Protein AF-A0A1U7VZ43-F1 (afdb_monomer_lite)

Foldseek 3Di:
DVVVVVVVVVVCCVVPPDPPPPCPVQLDWDALDPQAETAFEQADEPPGDPVGHPPQNYWYQDPVSWIWRQDPVRDIDTHRYADPVVRRD

InterPro domains:
  IPR025287 Wall-associated receptor kinase, galacturonan-binding domain [PF13947] (27-89)
  IPR046948 RING-H2 finger protein ATL20-22-like [PTHR46279] (2-89)

Radius of gyration: 20.07 Å; chains: 1; bounding box: 46×26×60 Å

pLDDT: mean 84.55, std 12.21, range [53.34, 96.12]

Structure (mmCIF, N/CA/C/O backbone):
data_AF-A0A1U7VZ43-F1
#
_entry.id   AF-A0A1U7VZ43-F1
#
loop_
_atom_site.group_PDB
_atom_site.id
_atom_site.type_symbol
_atom_site.label_atom_id
_atom_site.label_alt_id
_atom_site.label_comp_id
_atom_site.label_asym_id
_atom_site.label_entity_id
_atom_site.label_seq_id
_atom_site.pdbx_PDB_ins_code
_atom_site.Cartn_x
_atom_site.Cartn_y
_atom_site.Cartn_z
_atom_site.occupancy
_atom_site.B_iso_or_equiv
_atom_site.auth_seq_id
_atom_site.auth_comp_id
_atom_site.auth_asym_id
_atom_site.auth_atom_id
_atom_site.pdbx_PDB_model_num
ATOM 1 N N . MET A 1 1 ? 26.324 -11.178 -46.129 1.00 68.44 1 MET A N 1
ATOM 2 C CA . MET A 1 1 ? 25.758 -12.219 -45.235 1.00 68.44 1 MET A CA 1
ATOM 3 C C . MET A 1 1 ? 26.040 -11.930 -43.761 1.00 68.44 1 MET A C 1
ATOM 5 O O . MET A 1 1 ? 25.126 -12.015 -42.956 1.00 68.44 1 MET A O 1
ATOM 9 N N . THR A 1 2 ? 27.252 -11.497 -43.410 1.00 76.31 2 THR A N 1
ATOM 10 C CA . THR A 1 2 ? 27.652 -11.123 -42.039 1.00 76.31 2 THR A CA 1
ATOM 11 C C . THR A 1 2 ? 26.901 -9.912 -41.468 1.00 76.31 2 THR A C 1
ATOM 13 O O . THR A 1 2 ? 26.499 -9.941 -40.315 1.00 76.31 2 THR A O 1
ATOM 16 N N . ILE A 1 3 ? 26.629 -8.882 -42.277 1.00 82.06 3 ILE A N 1
ATOM 17 C CA . ILE A 1 3 ? 25.891 -7.672 -41.848 1.00 82.06 3 ILE A CA 1
ATOM 18 C C . ILE A 1 3 ? 24.465 -7.984 -41.379 1.00 82.06 3 ILE A C 1
ATOM 20 O O . ILE A 1 3 ? 24.031 -7.474 -40.352 1.00 82.06 3 ILE A O 1
ATOM 24 N N . PHE A 1 4 ? 23.748 -8.849 -42.099 1.00 79.06 4 PHE A N 1
ATOM 25 C CA . PHE A 1 4 ? 22.390 -9.245 -41.720 1.00 79.06 4 PHE A CA 1
ATOM 26 C C . PHE A 1 4 ? 22.385 -10.030 -40.402 1.00 79.06 4 PHE A C 1
ATOM 28 O O . PHE A 1 4 ? 21.532 -9.812 -39.548 1.00 79.06 4 PHE A O 1
ATOM 35 N N . PHE A 1 5 ? 23.392 -10.886 -40.206 1.00 78.25 5 PHE A N 1
ATOM 36 C CA . PHE A 1 5 ? 23.580 -11.638 -38.968 1.00 78.25 5 PHE A CA 1
ATOM 37 C C . PHE A 1 5 ? 23.886 -10.717 -37.774 1.00 78.25 5 PHE A C 1
ATOM 39 O O . PHE A 1 5 ? 23.319 -10.893 -36.698 1.00 78.25 5 PHE A O 1
ATOM 46 N N . LEU A 1 6 ? 24.712 -9.683 -37.979 1.00 80.56 6 LEU A N 1
ATOM 47 C CA . LEU A 1 6 ? 25.008 -8.660 -36.969 1.00 80.56 6 LEU A CA 1
ATOM 48 C C . LEU A 1 6 ? 23.774 -7.815 -36.615 1.00 80.56 6 LEU A C 1
ATOM 50 O O . LEU A 1 6 ? 23.528 -7.562 -35.439 1.00 80.56 6 LEU A O 1
ATOM 54 N N . LEU A 1 7 ? 22.968 -7.427 -37.608 1.00 82.25 7 LEU A N 1
ATOM 55 C CA . LEU A 1 7 ? 21.702 -6.716 -37.389 1.00 82.25 7 LEU A CA 1
ATOM 56 C C . LEU A 1 7 ? 20.703 -7.562 -36.590 1.00 82.25 7 LEU A C 1
ATOM 58 O O . LEU A 1 7 ? 20.050 -7.056 -35.680 1.00 82.25 7 LEU A O 1
ATOM 62 N N . HIS A 1 8 ? 20.618 -8.859 -36.882 1.00 81.62 8 HIS A N 1
ATOM 63 C CA . HIS A 1 8 ? 19.735 -9.773 -36.164 1.00 81.62 8 HIS A CA 1
ATOM 64 C C . HIS A 1 8 ? 20.186 -9.997 -34.710 1.00 81.62 8 HIS A C 1
ATOM 66 O O . HIS A 1 8 ? 19.352 -10.026 -33.804 1.00 81.62 8 HIS A O 1
ATOM 72 N N . LEU A 1 9 ? 21.497 -10.107 -34.467 1.00 78.69 9 LEU A N 1
ATOM 73 C CA . LEU A 1 9 ? 22.080 -10.159 -33.120 1.00 78.69 9 LEU A CA 1
ATOM 74 C C . LEU A 1 9 ? 21.797 -8.877 -32.324 1.00 78.69 9 LEU A C 1
ATOM 76 O O . LEU A 1 9 ? 21.470 -8.954 -31.140 1.00 78.69 9 LEU A O 1
ATOM 80 N N . LEU A 1 10 ? 21.874 -7.709 -32.968 1.00 80.12 10 LEU A N 1
ATOM 81 C CA . LEU A 1 10 ? 21.558 -6.422 -32.343 1.00 80.12 10 LEU A CA 1
ATOM 82 C C . LEU A 1 10 ? 20.080 -6.346 -31.924 1.00 80.12 10 LEU A C 1
ATOM 84 O O . LEU A 1 10 ? 19.781 -5.971 -30.793 1.00 80.12 10 LEU A O 1
ATOM 88 N N . LEU A 1 11 ? 19.160 -6.756 -32.803 1.00 76.75 11 LEU A N 1
ATOM 89 C CA . LEU A 1 11 ? 17.718 -6.752 -32.530 1.00 76.75 11 LEU A CA 1
ATOM 90 C C . LEU A 1 11 ? 17.335 -7.707 -31.391 1.00 76.75 11 LEU A C 1
ATOM 92 O O . LEU A 1 11 ? 16.531 -7.342 -30.537 1.00 76.75 11 LEU A O 1
ATOM 96 N N . ILE A 1 12 ? 17.951 -8.894 -31.329 1.00 75.25 12 ILE A N 1
ATOM 97 C CA . ILE A 1 12 ? 17.724 -9.856 -30.238 1.00 75.25 12 ILE A CA 1
ATOM 98 C C . ILE A 1 12 ? 18.106 -9.252 -28.880 1.00 75.25 12 ILE A C 1
ATOM 100 O O . ILE A 1 12 ? 17.363 -9.416 -27.917 1.00 75.25 12 ILE A O 1
ATOM 104 N N . ASN A 1 13 ? 19.215 -8.513 -28.793 1.00 66.12 13 ASN A N 1
ATOM 105 C CA . ASN A 1 13 ? 19.652 -7.897 -27.535 1.00 66.12 13 ASN A CA 1
ATOM 106 C C . ASN A 1 13 ? 18.710 -6.783 -27.051 1.00 66.12 13 ASN A C 1
ATOM 108 O O . ASN A 1 13 ? 18.582 -6.598 -25.848 1.00 66.12 13 ASN A O 1
ATOM 112 N N . ILE A 1 14 ? 18.034 -6.067 -27.957 1.00 68.88 14 ILE A N 1
ATOM 113 C CA . ILE A 1 14 ? 17.068 -5.015 -27.592 1.00 68.88 14 ILE A CA 1
ATOM 1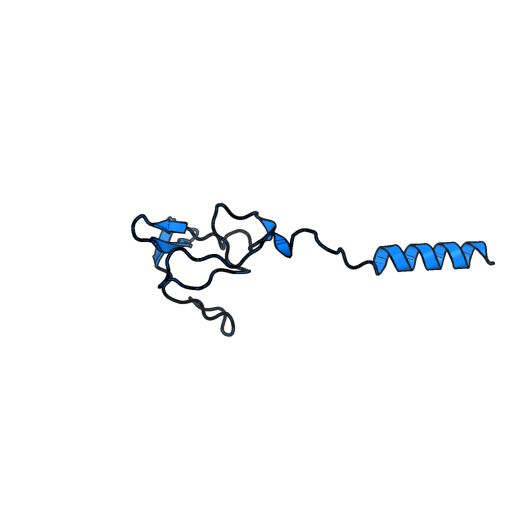14 C C . ILE A 1 14 ? 15.768 -5.628 -27.055 1.00 68.88 14 ILE A C 1
ATOM 116 O O . ILE A 1 14 ? 15.207 -5.121 -26.089 1.00 68.88 14 ILE A O 1
ATOM 120 N N . VAL A 1 15 ? 15.300 -6.727 -27.657 1.00 68.94 15 VAL A N 1
ATOM 121 C CA . VAL A 1 15 ? 14.066 -7.418 -27.236 1.00 68.94 15 VAL A CA 1
ATOM 122 C C . VAL A 1 15 ? 14.282 -8.229 -25.956 1.00 68.94 15 VAL A C 1
ATOM 124 O O . VAL A 1 15 ? 13.370 -8.349 -25.142 1.00 68.94 15 VAL A O 1
ATOM 127 N N . PHE A 1 16 ? 15.481 -8.788 -25.776 1.00 58.22 16 PHE A N 1
ATOM 128 C CA . PHE A 1 16 ? 15.811 -9.657 -24.647 1.00 58.22 16 PHE A CA 1
ATOM 129 C C . PHE A 1 16 ? 16.497 -8.932 -23.491 1.00 58.22 16 PHE A C 1
ATOM 131 O O . PHE A 1 16 ? 16.792 -9.571 -22.485 1.00 58.22 16 PHE A O 1
ATOM 138 N N . PHE A 1 17 ? 16.760 -7.624 -23.593 1.00 57.97 17 PHE A N 1
ATOM 139 C CA . PHE A 1 17 ? 17.158 -6.860 -22.419 1.00 57.97 17 PHE A CA 1
ATOM 140 C C . PHE A 1 17 ? 15.944 -6.813 -21.488 1.00 57.97 17 PHE A C 1
ATOM 142 O O . PHE A 1 17 ? 14.964 -6.133 -21.814 1.00 57.97 17 PHE A O 1
ATOM 149 N N . PRO A 1 18 ? 15.954 -7.509 -20.334 1.00 57.62 18 PRO A N 1
ATOM 150 C CA . PRO A 1 18 ? 14.971 -7.187 -19.327 1.00 57.62 18 PRO A CA 1
ATOM 151 C C . PRO A 1 18 ? 15.208 -5.714 -19.012 1.00 57.62 18 PRO A C 1
ATOM 153 O O . PRO A 1 18 ? 16.346 -5.289 -18.784 1.00 57.62 18 PRO A O 1
ATOM 156 N N . MET A 1 19 ? 14.149 -4.911 -19.045 1.00 57.50 19 MET A N 1
ATOM 157 C CA . MET A 1 19 ? 14.202 -3.604 -18.417 1.00 57.50 19 MET A CA 1
ATOM 158 C C . MET A 1 19 ? 14.571 -3.873 -16.960 1.00 57.50 19 MET A C 1
ATOM 160 O O . MET A 1 19 ? 13.727 -4.278 -16.163 1.00 57.50 19 MET A O 1
ATOM 164 N N . ALA A 1 20 ? 15.850 -3.711 -16.620 1.00 55.41 20 ALA A N 1
ATOM 165 C CA . ALA A 1 20 ? 16.296 -3.591 -15.249 1.00 55.41 20 ALA A CA 1
ATOM 166 C C . ALA A 1 20 ? 15.700 -2.271 -14.760 1.00 55.41 20 ALA A C 1
ATOM 168 O O . ALA A 1 20 ? 16.308 -1.205 -14.853 1.00 55.41 20 ALA A O 1
ATOM 169 N N . GLY A 1 21 ? 14.425 -2.332 -14.378 1.00 55.59 21 GLY A N 1
ATOM 170 C CA . GLY A 1 21 ? 13.689 -1.196 -13.879 1.00 55.59 21 GLY A CA 1
ATOM 171 C C . GLY A 1 21 ? 14.412 -0.705 -12.641 1.00 55.59 21 GLY A C 1
ATOM 172 O O . GLY A 1 21 ? 14.496 -1.414 -11.641 1.00 55.59 21 GLY A O 1
ATOM 173 N N . LYS A 1 22 ? 14.908 0.531 -12.695 1.00 53.34 22 LYS A N 1
ATOM 174 C CA . LYS A 1 22 ? 15.484 1.235 -11.542 1.00 53.34 22 LYS A CA 1
ATOM 175 C C . LYS A 1 22 ? 14.537 1.326 -10.326 1.00 53.34 22 LYS A C 1
ATOM 177 O O . LYS A 1 22 ? 14.973 1.788 -9.284 1.00 53.34 22 LYS A O 1
ATOM 182 N N . GLY A 1 23 ? 13.275 0.899 -10.442 1.00 54.03 23 GLY A N 1
ATOM 183 C CA . GLY A 1 23 ? 12.247 1.008 -9.404 1.00 54.03 23 GLY A CA 1
ATOM 184 C C . GLY A 1 23 ? 12.230 -0.102 -8.347 1.00 54.03 23 GLY A C 1
ATOM 185 O O . GLY A 1 23 ? 11.585 0.078 -7.320 1.00 54.03 23 GLY A O 1
ATOM 186 N N . ALA A 1 24 ? 12.940 -1.225 -8.533 1.00 55.19 24 ALA A N 1
ATOM 187 C CA . ALA A 1 24 ? 12.910 -2.324 -7.553 1.00 55.19 24 ALA A CA 1
ATOM 188 C C . ALA A 1 24 ? 13.500 -1.936 -6.180 1.00 55.19 24 ALA A C 1
ATOM 190 O O . ALA A 1 24 ? 13.133 -2.520 -5.165 1.00 55.19 24 ALA A O 1
ATOM 191 N N . TYR A 1 25 ? 14.392 -0.940 -6.142 1.00 57.28 25 TYR A N 1
ATOM 192 C CA . TYR A 1 25 ? 14.995 -0.437 -4.902 1.00 57.28 25 TYR A CA 1
ATOM 193 C C . TYR A 1 25 ? 14.168 0.672 -4.234 1.00 57.28 25 TYR A C 1
ATOM 195 O O . TYR A 1 25 ? 14.334 0.914 -3.041 1.00 57.28 25 TYR A O 1
ATOM 203 N N . ASP A 1 26 ? 13.288 1.336 -4.988 1.00 72.38 26 ASP A N 1
ATOM 204 C CA . ASP A 1 26 ? 12.495 2.469 -4.497 1.00 72.38 26 ASP A CA 1
ATOM 205 C C . ASP A 1 26 ? 11.189 2.013 -3.828 1.00 72.38 26 ASP A C 1
ATOM 207 O O . ASP A 1 26 ? 10.693 2.663 -2.905 1.00 72.38 26 ASP A O 1
ATOM 211 N N . CYS A 1 27 ? 10.643 0.863 -4.233 1.00 83.62 27 CYS A N 1
ATOM 212 C CA . CYS A 1 27 ? 9.408 0.313 -3.672 1.00 83.62 27 CYS A CA 1
ATOM 213 C C . CYS A 1 27 ? 9.678 -0.550 -2.442 1.00 83.62 27 CYS A C 1
ATOM 215 O O . CYS A 1 27 ? 9.469 -1.763 -2.443 1.00 83.62 27 CYS A O 1
ATOM 217 N N . LYS A 1 28 ? 10.166 0.083 -1.376 1.00 85.12 28 LYS A N 1
ATOM 218 C CA . LYS A 1 28 ? 10.343 -0.599 -0.095 1.00 85.12 28 LYS A CA 1
ATOM 219 C C . LYS A 1 28 ? 8.986 -0.907 0.540 1.00 85.12 28 LYS A C 1
ATOM 221 O O . LYS A 1 28 ? 8.054 -0.104 0.456 1.00 85.12 28 LYS A O 1
ATOM 226 N N . GLU A 1 29 ? 8.916 -2.045 1.226 1.00 88.12 29 GLU A N 1
ATOM 227 C CA . GLU A 1 29 ? 7.810 -2.360 2.125 1.00 88.12 29 GLU A CA 1
ATOM 228 C C . GLU A 1 29 ? 7.553 -1.191 3.088 1.00 88.12 29 GLU A C 1
ATOM 230 O O . GLU A 1 29 ? 8.484 -0.625 3.674 1.00 88.12 29 GLU A O 1
ATOM 235 N N . SER A 1 30 ? 6.283 -0.828 3.242 1.00 92.31 30 SER A N 1
ATOM 236 C CA . SER A 1 30 ? 5.846 0.273 4.099 1.00 92.31 30 SER A CA 1
ATOM 237 C C . SER A 1 30 ? 4.715 -0.168 5.019 1.00 92.31 30 SER A C 1
ATOM 239 O O . SER A 1 30 ? 4.080 -1.190 4.784 1.00 92.31 30 SER A O 1
ATOM 241 N N . ARG A 1 31 ? 4.498 0.556 6.122 1.00 94.94 31 ARG A N 1
ATOM 242 C CA . ARG A 1 31 ? 3.490 0.238 7.149 1.00 94.94 31 ARG A CA 1
ATOM 243 C C . ARG A 1 31 ? 3.049 1.544 7.808 1.00 94.94 31 ARG A C 1
ATOM 245 O O . ARG A 1 31 ? 3.887 2.418 8.013 1.00 94.94 31 ARG A O 1
ATOM 252 N N . CYS A 1 32 ? 1.772 1.676 8.169 1.00 94.88 32 CYS A N 1
ATOM 253 C CA . CYS A 1 32 ? 1.296 2.866 8.893 1.00 94.88 32 CYS A CA 1
ATOM 254 C C . CYS A 1 32 ? 1.727 2.876 10.363 1.00 94.88 32 CYS A C 1
ATOM 256 O O . CYS A 1 32 ? 2.041 3.926 10.913 1.00 94.88 32 CYS A O 1
ATOM 258 N N . GLY A 1 33 ? 1.771 1.702 10.989 1.00 93.50 33 GLY A N 1
ATOM 259 C CA . GLY A 1 33 ? 2.206 1.514 12.366 1.00 93.50 33 GLY A CA 1
ATOM 260 C C . GLY A 1 33 ? 2.872 0.155 12.546 1.00 93.50 33 GLY A C 1
ATOM 261 O O . GLY A 1 33 ? 2.798 -0.711 11.672 1.00 93.50 33 GLY A O 1
ATOM 262 N N . SER A 1 34 ? 3.514 -0.040 13.694 1.00 92.19 34 SER A N 1
ATOM 263 C CA . SER 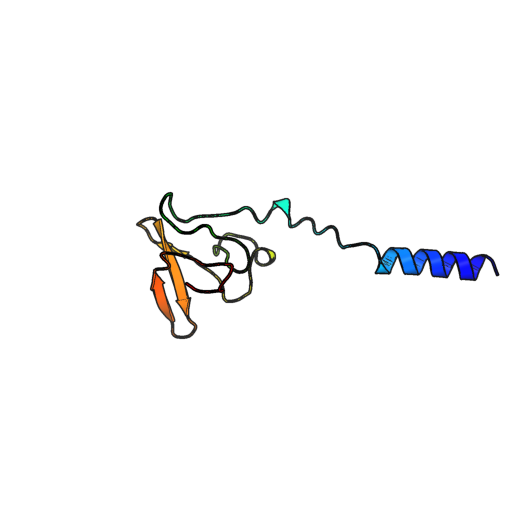A 1 34 ? 4.158 -1.303 14.077 1.00 92.19 34 SER A CA 1
ATOM 264 C C . SER A 1 34 ? 3.193 -2.493 14.068 1.00 92.19 34 SER A C 1
ATOM 266 O O . SER A 1 34 ? 3.591 -3.593 13.694 1.00 92.19 34 SER A O 1
ATOM 268 N N . ASP A 1 35 ? 1.923 -2.259 14.391 1.00 90.75 35 ASP A N 1
ATOM 269 C CA . ASP A 1 35 ? 0.875 -3.288 14.449 1.00 90.75 35 ASP A CA 1
ATOM 270 C C . ASP A 1 35 ? -0.015 -3.325 13.194 1.00 90.75 35 ASP A C 1
ATOM 272 O O . ASP A 1 35 ? -0.983 -4.080 13.139 1.00 90.75 35 ASP A O 1
ATOM 276 N N . GLY A 1 36 ? 0.270 -2.484 12.195 1.00 92.44 36 GLY A N 1
ATOM 277 C CA . GLY A 1 36 ? -0.476 -2.446 10.935 1.00 92.44 36 GLY A CA 1
ATOM 278 C C . GLY A 1 36 ? -0.035 -3.538 9.954 1.00 92.44 36 GLY A C 1
ATOM 279 O O . GLY A 1 36 ? 1.016 -4.152 10.148 1.00 92.44 36 GLY A O 1
ATOM 280 N N . PRO A 1 37 ? -0.790 -3.773 8.869 1.00 95.50 37 PRO A N 1
ATOM 281 C CA . PRO A 1 37 ? -0.382 -4.711 7.831 1.00 95.50 37 PRO A CA 1
ATOM 282 C C . PRO A 1 37 ? 0.894 -4.242 7.120 1.00 95.50 37 PRO A C 1
ATOM 284 O O . PRO A 1 37 ? 1.179 -3.047 7.008 1.00 95.50 37 PRO A O 1
ATOM 287 N N . SER A 1 38 ? 1.665 -5.210 6.628 1.00 94.75 38 SER A N 1
ATOM 288 C CA . SER A 1 38 ? 2.742 -4.952 5.673 1.00 94.75 38 SER A CA 1
ATOM 289 C C . SER A 1 38 ? 2.145 -4.490 4.345 1.00 94.75 38 SER A C 1
ATOM 291 O O . SER A 1 38 ? 1.244 -5.154 3.836 1.00 94.75 38 SER A O 1
ATOM 293 N N . LEU A 1 39 ? 2.617 -3.365 3.800 1.00 94.12 39 LEU A N 1
ATOM 294 C CA . LEU A 1 39 ? 2.144 -2.793 2.540 1.00 94.12 39 LEU A CA 1
ATOM 295 C C . LEU A 1 39 ? 3.222 -2.932 1.467 1.00 94.12 39 LEU A C 1
ATOM 297 O O . LEU A 1 39 ? 4.318 -2.369 1.579 1.00 94.12 39 LEU A O 1
ATOM 301 N N . HIS A 1 40 ? 2.876 -3.660 0.418 1.00 91.12 40 HIS A N 1
ATOM 302 C CA . HIS A 1 40 ? 3.656 -3.817 -0.798 1.00 91.12 40 HIS A CA 1
ATOM 303 C C . HIS A 1 40 ? 2.711 -4.043 -1.981 1.00 91.12 40 HIS A C 1
ATOM 305 O O . HIS A 1 40 ? 1.494 -4.149 -1.803 1.00 91.12 40 HIS A O 1
ATOM 311 N N . PHE A 1 41 ? 3.277 -4.110 -3.190 1.00 89.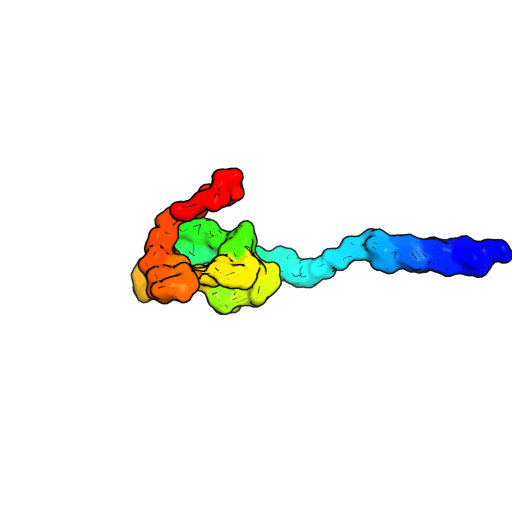69 41 PHE A N 1
ATOM 312 C CA . PHE A 1 41 ? 2.514 -4.294 -4.422 1.00 89.69 41 PHE A CA 1
ATOM 313 C C . PHE A 1 41 ? 1.458 -5.410 -4.262 1.00 89.69 41 PHE A C 1
ATOM 315 O O . PHE A 1 41 ? 1.807 -6.506 -3.820 1.00 89.69 41 PHE A O 1
ATOM 322 N N . PRO A 1 42 ? 0.182 -5.164 -4.614 1.00 90.88 42 PRO A N 1
ATOM 323 C CA . PRO A 1 42 ? -0.330 -4.032 -5.397 1.00 90.88 42 PRO A CA 1
ATOM 324 C C . PRO A 1 42 ? -0.651 -2.768 -4.585 1.00 90.88 42 PRO A C 1
ATOM 326 O O . PRO A 1 42 ? -0.961 -1.735 -5.176 1.00 90.88 42 PRO A O 1
ATOM 329 N N . PHE A 1 43 ? -0.589 -2.825 -3.257 1.00 93.31 43 PHE A N 1
ATOM 330 C CA . PHE A 1 43 ? -0.910 -1.696 -2.395 1.00 93.31 43 PHE A CA 1
ATOM 331 C C . PHE A 1 43 ? 0.277 -0.747 -2.253 1.00 93.31 43 PHE A C 1
ATOM 333 O O . PHE A 1 43 ? 1.428 -1.165 -2.127 1.00 93.31 43 PHE A O 1
ATOM 340 N N . ARG A 1 44 ? -0.018 0.552 -2.219 1.00 93.00 44 ARG A N 1
ATOM 341 C CA . ARG A 1 44 ? 0.979 1.591 -1.950 1.00 93.00 44 ARG A CA 1
ATOM 342 C C . ARG A 1 44 ? 0.404 2.666 -1.047 1.00 93.00 44 ARG A C 1
ATOM 344 O O . ARG A 1 44 ? -0.795 2.940 -1.083 1.00 93.00 44 ARG A O 1
ATOM 351 N N . LEU A 1 45 ? 1.263 3.321 -0.281 1.00 93.12 45 LEU A N 1
ATOM 352 C CA . LEU A 1 45 ? 0.903 4.579 0.366 1.00 93.12 45 LEU A CA 1
ATOM 353 C C . LEU A 1 45 ? 0.910 5.710 -0.663 1.00 93.12 45 LEU A C 1
ATOM 355 O O . LEU A 1 45 ? 1.709 5.701 -1.600 1.00 93.12 45 LEU A O 1
ATOM 359 N N . GLN A 1 46 ? 0.056 6.717 -0.471 1.00 88.69 46 GLN A N 1
ATOM 360 C CA . GLN A 1 46 ? -0.048 7.843 -1.409 1.00 88.69 46 GLN A CA 1
ATOM 361 C C . GLN A 1 46 ? 1.300 8.548 -1.662 1.00 88.69 46 GLN A C 1
ATOM 363 O O . GLN A 1 46 ? 1.558 8.995 -2.776 1.00 88.69 46 GLN A O 1
ATOM 368 N N . HIS A 1 47 ? 2.175 8.614 -0.653 1.00 88.38 47 HIS A N 1
ATOM 369 C CA . HIS A 1 47 ? 3.495 9.244 -0.763 1.00 88.38 47 HIS A CA 1
ATOM 370 C C . HIS A 1 47 ? 4.541 8.386 -1.502 1.00 88.38 47 HIS A C 1
ATOM 372 O O . HIS A 1 47 ? 5.661 8.848 -1.715 1.00 88.3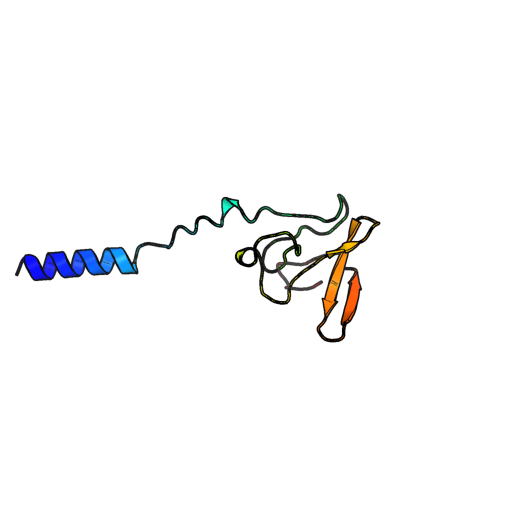8 47 HIS A O 1
ATOM 378 N N . GLN A 1 48 ? 4.241 7.122 -1.818 1.00 89.44 48 GLN A N 1
ATOM 379 C CA . GLN A 1 48 ? 5.127 6.269 -2.610 1.00 89.44 48 GLN A CA 1
ATOM 380 C C . GLN A 1 48 ? 4.927 6.547 -4.106 1.00 89.44 48 GLN A C 1
ATOM 382 O O . GLN A 1 48 ? 3.818 6.906 -4.510 1.00 89.44 48 GLN A O 1
ATOM 387 N N . PRO A 1 49 ? 5.959 6.348 -4.944 1.00 89.50 49 PRO A N 1
ATOM 388 C CA . PRO A 1 49 ? 5.831 6.489 -6.390 1.00 89.50 49 PRO A CA 1
ATOM 389 C C . PRO A 1 49 ? 4.691 5.641 -6.971 1.00 89.50 49 PRO A C 1
ATOM 391 O O . PRO A 1 49 ? 4.409 4.547 -6.480 1.00 89.50 49 PRO A O 1
ATOM 394 N N . GLU A 1 50 ? 4.060 6.117 -8.048 1.00 88.69 50 GLU A N 1
ATOM 395 C CA . GLU A 1 50 ? 2.922 5.425 -8.678 1.00 88.69 50 GLU A CA 1
ATOM 396 C C . GLU A 1 50 ? 3.266 3.999 -9.119 1.00 88.69 50 GLU A C 1
ATOM 398 O O . GLU A 1 50 ? 2.453 3.098 -8.958 1.00 88.69 50 GLU A O 1
ATOM 403 N N . TYR A 1 51 ? 4.494 3.768 -9.591 1.00 87.56 51 TYR A N 1
ATOM 404 C CA . TYR A 1 51 ? 4.953 2.449 -10.030 1.00 87.56 51 TYR A CA 1
ATOM 40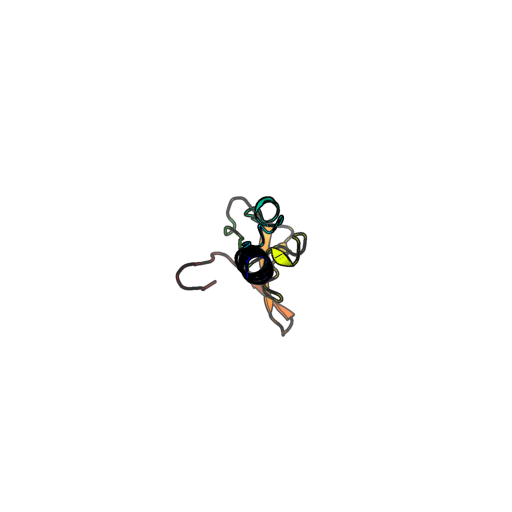5 C C . TYR A 1 51 ? 5.131 1.429 -8.888 1.00 87.56 51 TYR A C 1
ATOM 407 O O . TYR A 1 51 ? 5.388 0.260 -9.164 1.00 87.56 51 TYR A O 1
ATOM 415 N N . CYS A 1 52 ? 5.007 1.838 -7.618 1.00 89.69 52 CYS A N 1
ATOM 416 C CA . CYS A 1 52 ? 5.090 0.935 -6.466 1.00 89.69 52 CYS A CA 1
ATOM 417 C C . CYS A 1 52 ? 3.771 0.247 -6.111 1.00 89.69 52 CYS A C 1
ATOM 419 O O . CYS A 1 52 ? 3.751 -0.627 -5.248 1.00 89.69 52 CYS A O 1
ATOM 421 N N . GLY A 1 53 ? 2.675 0.616 -6.768 1.00 90.44 53 GLY A N 1
ATOM 422 C CA . GLY A 1 53 ? 1.378 -0.007 -6.559 1.00 90.44 53 GLY A CA 1
ATOM 423 C C . GLY A 1 53 ? 0.523 0.058 -7.809 1.00 90.44 53 GLY A C 1
ATOM 424 O O . GLY A 1 53 ? 0.934 0.554 -8.855 1.00 90.44 53 GLY A O 1
ATOM 425 N N . TYR A 1 54 ? -0.686 -0.465 -7.696 1.00 89.31 54 TYR A N 1
ATOM 426 C CA . TYR A 1 54 ? -1.669 -0.398 -8.761 1.00 89.31 54 TYR A CA 1
ATOM 427 C C . TYR A 1 54 ? -2.537 0.861 -8.594 1.00 89.31 54 TYR A C 1
ATOM 429 O O . TYR A 1 54 ? -2.922 1.187 -7.465 1.00 89.31 54 TYR A O 1
ATOM 437 N N . PRO A 1 55 ? -2.877 1.584 -9.676 1.00 87.06 55 PRO A N 1
ATOM 438 C CA . PRO A 1 55 ? -3.809 2.706 -9.597 1.00 87.06 55 PRO A CA 1
ATOM 439 C C . PRO A 1 55 ? -5.125 2.293 -8.919 1.00 87.06 55 PRO A C 1
ATOM 441 O O . PRO A 1 55 ? -5.724 1.279 -9.273 1.00 87.06 55 PRO A O 1
ATOM 444 N N . GLY A 1 56 ? -5.573 3.060 -7.922 1.00 86.31 56 GLY A N 1
ATOM 445 C CA . GLY A 1 56 ? -6.778 2.750 -7.139 1.00 86.31 56 GLY A CA 1
ATOM 446 C C . GLY A 1 56 ? -6.568 1.830 -5.926 1.00 86.31 56 GLY A C 1
ATOM 447 O O . GLY A 1 56 ? -7.496 1.663 -5.142 1.00 86.31 56 GLY A O 1
ATOM 448 N N . PHE A 1 57 ? -5.360 1.293 -5.716 1.00 89.25 57 PHE A N 1
ATOM 449 C CA . PHE A 1 57 ? -4.973 0.528 -4.515 1.00 89.25 57 PHE A CA 1
ATOM 450 C C . PHE A 1 57 ? -4.188 1.400 -3.519 1.00 89.25 57 PHE A C 1
ATOM 452 O O . PHE A 1 57 ? -3.306 0.941 -2.789 1.00 89.25 57 PHE A O 1
ATOM 459 N N . GLU A 1 58 ? -4.492 2.696 -3.517 1.00 91.44 58 GLU A N 1
ATOM 460 C CA . GLU A 1 58 ? -3.849 3.682 -2.660 1.00 91.44 58 GLU A CA 1
ATOM 461 C C . GLU A 1 58 ? -4.401 3.606 -1.240 1.00 91.44 58 GLU A C 1
ATOM 463 O O . GLU A 1 58 ? -5.609 3.685 -0.998 1.00 91.44 58 GLU A O 1
ATOM 468 N N . LEU A 1 59 ? -3.480 3.477 -0.294 1.00 94.38 59 LEU A N 1
ATOM 469 C CA . LEU A 1 59 ? -3.756 3.425 1.129 1.00 94.38 59 LEU A CA 1
ATOM 470 C C . LEU A 1 59 ? -3.253 4.690 1.821 1.00 94.38 59 LEU A C 1
ATOM 472 O O . LEU A 1 59 ? -2.314 5.360 1.377 1.00 94.38 59 LEU A O 1
ATOM 476 N N . PHE A 1 60 ? -3.874 4.988 2.956 1.00 93.19 60 PHE A N 1
ATOM 477 C CA . PHE A 1 60 ? -3.562 6.149 3.780 1.00 93.19 60 PHE A CA 1
ATOM 478 C C . PHE A 1 60 ? -3.393 5.736 5.232 1.00 93.19 60 PHE A C 1
ATOM 480 O O . PHE A 1 60 ? -4.014 4.779 5.690 1.00 93.19 60 PHE A O 1
ATOM 487 N N . CYS A 1 61 ? -2.589 6.494 5.966 1.00 94.94 61 CYS A N 1
ATOM 488 C CA . CYS A 1 61 ? -2.467 6.346 7.407 1.00 94.94 61 CYS A CA 1
ATOM 489 C C . CYS A 1 61 ? -3.305 7.423 8.092 1.00 94.94 61 CYS A C 1
ATOM 491 O O . CYS A 1 61 ? -3.216 8.600 7.738 1.00 94.94 61 CYS A O 1
ATOM 493 N N . ASP A 1 62 ? -4.133 7.030 9.057 1.00 93.81 62 ASP A N 1
ATOM 494 C CA . ASP A 1 62 ? -4.831 7.992 9.908 1.00 93.81 62 ASP A CA 1
ATOM 495 C C . ASP A 1 62 ? -3.908 8.560 11.000 1.00 93.81 62 ASP A C 1
ATOM 497 O O . ASP A 1 62 ? -2.761 8.143 11.169 1.00 93.81 62 ASP A O 1
ATOM 501 N N . SER A 1 63 ? -4.422 9.505 11.791 1.00 94.06 63 SER A N 1
ATOM 502 C CA . SER A 1 63 ? -3.679 10.108 12.908 1.00 94.06 63 SER A CA 1
ATOM 503 C C . SER A 1 63 ? -3.344 9.133 14.045 1.00 94.06 63 SER A C 1
ATOM 505 O O . SER A 1 63 ? -2.590 9.482 14.950 1.00 94.06 63 SER A O 1
ATOM 507 N N . LYS A 1 64 ? -3.907 7.922 14.020 1.00 94.38 64 LYS A N 1
ATOM 508 C CA . LYS A 1 64 ? -3.663 6.830 14.965 1.00 94.38 64 LYS A CA 1
ATOM 509 C C . LYS A 1 64 ? -2.852 5.698 14.325 1.00 94.38 64 LYS A C 1
ATOM 511 O O . LYS A 1 64 ? -2.843 4.596 14.873 1.00 94.38 64 LYS A O 1
ATOM 516 N N . ASN A 1 65 ? -2.177 5.955 13.200 1.00 94.94 65 ASN A N 1
ATOM 517 C CA . ASN A 1 65 ? -1.353 4.991 12.468 1.00 94.94 65 ASN A CA 1
ATOM 518 C C . ASN A 1 65 ? -2.121 3.759 11.952 1.00 94.94 65 ASN A C 1
ATOM 520 O O . ASN A 1 65 ? -1.530 2.699 11.734 1.00 94.94 65 ASN A O 1
ATOM 524 N N . LYS A 1 66 ? -3.435 3.878 11.733 1.00 95.19 66 LYS A N 1
ATOM 525 C CA . LYS A 1 66 ? -4.260 2.834 11.116 1.00 95.19 66 LYS A CA 1
ATOM 526 C C . LYS A 1 66 ? -4.277 2.984 9.603 1.00 95.19 66 LYS A C 1
ATOM 528 O O . LYS A 1 66 ? -4.374 4.095 9.086 1.00 95.19 66 LYS A O 1
ATOM 533 N N . THR A 1 67 ? -4.250 1.854 8.906 1.00 96.12 67 THR A N 1
ATOM 534 C CA . THR A 1 67 ? -4.334 1.803 7.447 1.00 96.12 67 THR A CA 1
ATOM 535 C C . THR A 1 67 ? -5.781 1.959 6.987 1.00 96.12 67 THR A C 1
ATOM 537 O O . THR A 1 67 ? -6.675 1.267 7.477 1.00 96.12 67 THR A O 1
ATOM 540 N N . ILE A 1 68 ? -6.012 2.868 6.042 1.00 95.06 68 ILE A N 1
ATOM 541 C CA . ILE A 1 68 ? -7.315 3.151 5.444 1.00 95.06 68 ILE A CA 1
ATOM 542 C C . ILE A 1 68 ? -7.256 2.897 3.940 1.00 95.06 68 ILE A C 1
ATOM 544 O O . ILE A 1 68 ? -6.388 3.438 3.255 1.00 95.06 68 ILE A O 1
ATOM 548 N N . LEU A 1 69 ? -8.234 2.146 3.437 1.00 92.06 69 LEU A N 1
ATOM 549 C CA . LEU A 1 69 ? -8.545 2.029 2.017 1.00 92.06 69 LEU A CA 1
ATOM 550 C C . LEU A 1 69 ? -9.759 2.901 1.687 1.00 92.06 69 LEU A C 1
ATOM 552 O O . LEU A 1 69 ? -10.768 2.859 2.397 1.00 92.06 69 LEU A O 1
ATOM 556 N N . THR A 1 70 ? -9.673 3.672 0.604 1.00 89.06 70 THR A N 1
ATOM 557 C CA . THR A 1 70 ? -10.801 4.463 0.095 1.00 89.06 70 THR A CA 1
ATOM 558 C C . THR A 1 70 ? -11.342 3.817 -1.173 1.00 89.06 70 THR A C 1
ATOM 560 O O . THR A 1 70 ? -10.639 3.725 -2.173 1.00 89.06 70 THR A O 1
ATOM 563 N N . LEU A 1 71 ? -12.596 3.370 -1.138 1.00 84.38 71 LEU A N 1
ATOM 564 C CA . LEU A 1 71 ? -13.298 2.841 -2.310 1.00 84.38 71 LEU A CA 1
ATOM 565 C C . LEU A 1 71 ? -13.875 3.984 -3.154 1.00 84.38 71 LEU A C 1
ATOM 567 O O . LEU A 1 71 ? -14.100 5.087 -2.659 1.00 84.38 71 LEU A O 1
ATOM 571 N N . SER A 1 72 ? -14.209 3.693 -4.414 1.00 81.31 72 SER A N 1
ATOM 572 C CA . SER A 1 72 ? -14.728 4.655 -5.402 1.00 81.31 72 SER A CA 1
ATOM 573 C C . SER A 1 72 ? -15.947 5.464 -4.931 1.00 81.31 72 SER A C 1
ATOM 575 O O . SER A 1 72 ? -16.148 6.586 -5.377 1.00 81.31 72 SER A O 1
ATOM 577 N N . ASN A 1 73 ? -16.739 4.929 -3.996 1.00 82.69 73 ASN A N 1
ATOM 578 C CA . ASN A 1 73 ? -17.894 5.607 -3.395 1.00 82.69 73 ASN A CA 1
ATOM 579 C C . ASN A 1 73 ? -17.529 6.467 -2.168 1.00 82.69 73 ASN A C 1
ATOM 581 O O . ASN A 1 73 ? -18.376 6.707 -1.309 1.00 82.69 73 ASN A O 1
ATOM 585 N N . SER A 1 74 ? -16.262 6.867 -2.029 1.00 84.19 74 SER A N 1
ATOM 586 C CA . SER A 1 74 ? -15.726 7.600 -0.868 1.00 84.19 74 SER A CA 1
ATOM 587 C C . SER A 1 74 ? -15.889 6.868 0.471 1.00 84.19 74 SER A C 1
ATOM 589 O O . SER A 1 74 ? -15.775 7.467 1.544 1.00 84.19 74 SER A O 1
ATOM 591 N N . VAL A 1 75 ? -16.150 5.559 0.428 1.00 89.25 75 VAL A N 1
ATOM 592 C CA . VAL A 1 75 ? -16.219 4.712 1.618 1.00 89.25 75 VAL A CA 1
ATOM 593 C C . VAL A 1 75 ? -14.798 4.462 2.097 1.00 89.25 75 VAL A C 1
ATOM 595 O O . VAL A 1 75 ? -13.957 3.990 1.334 1.00 89.25 75 VAL A O 1
ATOM 598 N N . ARG A 1 76 ? -14.542 4.774 3.368 1.00 90.44 76 ARG A N 1
ATOM 599 C CA . ARG A 1 76 ? -13.250 4.562 4.023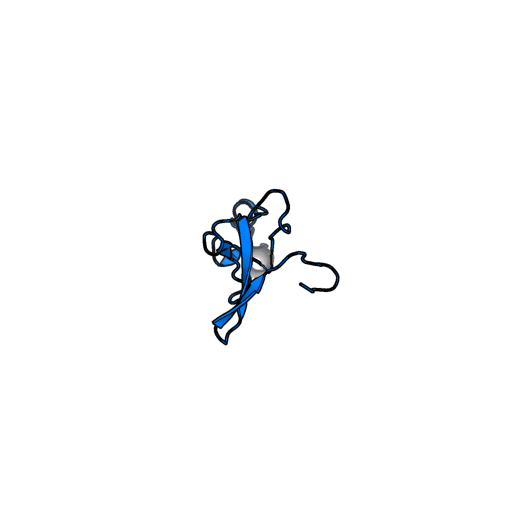 1.00 90.44 76 ARG A CA 1
ATOM 600 C C . ARG A 1 76 ? -13.332 3.336 4.919 1.00 90.44 76 ARG A C 1
ATOM 602 O O . ARG A 1 76 ? -14.137 3.316 5.848 1.00 90.44 76 ARG A O 1
ATOM 609 N N . LEU A 1 77 ? -12.503 2.338 4.640 1.00 92.00 77 LEU A N 1
ATOM 610 C CA . LEU A 1 77 ? -12.427 1.088 5.390 1.00 92.00 77 LEU A CA 1
ATOM 611 C C . LEU A 1 77 ? -11.087 0.994 6.110 1.00 92.00 77 LEU A C 1
ATOM 613 O O . LEU A 1 77 ? -10.053 1.337 5.542 1.00 92.00 77 LEU A O 1
ATOM 617 N N . PHE A 1 78 ? -11.105 0.513 7.352 1.00 94.12 78 PHE A N 1
ATOM 618 C CA . PHE A 1 78 ? -9.876 0.195 8.071 1.00 94.12 78 PHE A CA 1
ATOM 619 C C . PHE A 1 78 ? -9.368 -1.171 7.629 1.00 94.12 78 PHE A C 1
ATOM 621 O O . PHE A 1 78 ? -10.058 -2.171 7.816 1.00 94.12 78 PHE A O 1
ATOM 628 N N . VAL A 1 79 ? -8.150 -1.206 7.101 1.00 94.94 79 VAL A N 1
ATOM 629 C CA . VAL A 1 79 ? -7.469 -2.446 6.730 1.00 94.94 79 VAL A CA 1
ATOM 630 C C . VAL A 1 79 ? -6.689 -2.928 7.943 1.00 94.94 79 VAL A C 1
ATOM 632 O O . VAL A 1 79 ? -5.790 -2.236 8.429 1.00 94.94 79 VAL A O 1
ATOM 635 N N . ARG A 1 80 ? -7.067 -4.091 8.475 1.00 94.00 80 ARG A N 1
ATOM 636 C CA . ARG A 1 80 ? -6.381 -4.697 9.627 1.00 94.00 80 ARG A CA 1
ATOM 637 C C . ARG A 1 80 ? -5.311 -5.683 9.188 1.00 94.00 80 ARG A C 1
ATOM 639 O O . ARG A 1 80 ? -4.249 -5.726 9.798 1.00 94.00 80 ARG A O 1
ATOM 646 N N . GLU A 1 81 ? -5.598 -6.438 8.141 1.00 94.69 81 GLU A N 1
ATOM 647 C CA . GLU A 1 81 ? -4.747 -7.492 7.614 1.00 94.69 81 GLU A CA 1
ATOM 648 C C . GLU A 1 81 ? -4.843 -7.488 6.089 1.00 94.69 81 GLU A C 1
ATOM 650 O O . GLU A 1 81 ? -5.802 -6.968 5.525 1.00 94.69 81 GLU A O 1
ATOM 655 N N . ILE A 1 82 ? -3.809 -8.003 5.432 1.00 94.94 82 ILE A N 1
ATOM 656 C CA . ILE A 1 82 ? -3.788 -8.205 3.988 1.00 94.94 82 ILE A CA 1
ATOM 657 C C . ILE A 1 82 ? -3.253 -9.611 3.774 1.00 94.94 82 ILE A C 1
ATOM 659 O O . ILE A 1 82 ? -2.097 -9.892 4.096 1.00 94.94 82 ILE A O 1
ATOM 663 N N . ASP A 1 83 ? -4.092 -10.484 3.234 1.00 94.75 83 ASP A N 1
ATOM 664 C CA . ASP A 1 83 ? -3.672 -11.801 2.786 1.00 94.75 83 ASP A CA 1
ATOM 665 C C . ASP A 1 83 ? -3.294 -11.714 1.305 1.00 94.75 83 ASP A C 1
ATOM 667 O O . ASP A 1 83 ? -4.140 -11.648 0.412 1.00 94.75 83 ASP A O 1
ATOM 671 N N . TYR A 1 84 ? -1.990 -11.713 1.046 1.00 91.75 84 TYR A N 1
ATOM 672 C CA . TYR A 1 84 ? -1.435 -11.636 -0.303 1.00 91.75 84 TYR A CA 1
ATOM 673 C C . TYR A 1 84 ? -1.605 -12.930 -1.110 1.00 91.75 84 TYR A C 1
ATOM 675 O O . TYR A 1 84 ? -1.572 -12.882 -2.339 1.00 91.75 84 TYR A O 1
ATOM 683 N N . MET A 1 85 ? -1.803 -14.076 -0.449 1.00 93.81 85 MET A N 1
ATOM 684 C CA . MET A 1 85 ? -1.985 -15.367 -1.116 1.00 93.81 85 MET A CA 1
ATOM 685 C C . MET A 1 85 ? -3.414 -15.508 -1.635 1.00 93.81 85 MET A C 1
ATOM 687 O O . MET A 1 85 ? -3.618 -15.947 -2.765 1.00 93.81 85 MET A O 1
ATOM 691 N N . SER A 1 86 ? -4.397 -15.115 -0.821 1.00 95.81 86 SER A N 1
ATOM 692 C CA . SER A 1 86 ? -5.812 -15.136 -1.207 1.00 95.81 86 SER A CA 1
ATOM 693 C C . SER A 1 86 ? -6.301 -13.833 -1.848 1.00 95.81 86 SER A C 1
ATOM 695 O O . SER A 1 86 ? -7.396 -13.814 -2.409 1.00 95.81 86 SER A O 1
ATOM 697 N N . GLN A 1 87 ? -5.482 -12.774 -1.819 1.00 89.25 87 GLN A N 1
ATOM 698 C CA . GLN A 1 87 ? -5.793 -11.428 -2.317 1.00 89.25 87 GLN A CA 1
ATOM 699 C C . GLN A 1 87 ? -7.005 -10.802 -1.607 1.00 89.25 87 GLN A C 1
ATOM 701 O O . GLN A 1 87 ? -7.900 -10.245 -2.245 1.00 89.25 87 GLN A O 1
ATOM 706 N N . GLN A 1 88 ? -7.032 -10.902 -0.275 1.00 90.94 88 GLN A N 1
ATOM 707 C CA . GLN A 1 88 ? -8.124 -10.418 0.578 1.00 90.94 88 GLN A CA 1
ATOM 708 C C . GLN A 1 88 ? -7.626 -9.429 1.638 1.00 90.94 88 GLN A C 1
ATOM 710 O O . GLN A 1 88 ? -6.455 -9.445 2.021 1.00 90.94 88 GLN A O 1
ATOM 715 N N . ILE A 1 89 ? -8.535 -8.563 2.093 1.00 87.31 89 ILE A N 1
ATOM 716 C CA . ILE A 1 89 ? -8.321 -7.510 3.099 1.00 87.31 89 ILE A CA 1
ATOM 717 C C . ILE A 1 89 ? -9.481 -7.436 4.089 1.00 87.31 89 ILE A C 1
ATOM 719 O O . ILE A 1 89 ? -10.613 -7.789 3.682 1.00 87.31 89 ILE A O 1
#

Organism: Nicotiana sylvestris (NCBI:txid4096)

Sequence (89 aa):
MTIFFLLHLLLINIVFFPMAGKGAYDCKESRCGSDGPSLHFPFRLQHQPEYCGYPGFELFCDSKNKTILTLSNSVRLFVREIDYMSQQI

Secondary structure (DSSP, 8-state):
-HHHHHHHHHHHHHHH-----TTTTT---B-SSTTSPPB-TT-EETTS-GGGS-TT-EEEE-TTS-EEEE-TTS-EEEE---BTTTTB-